Protein AF-A0A7X5E526-F1 (afdb_monomer_lite)

pLDDT: mean 88.83, std 13.07, range [44.06, 98.69]

Radius of gyration: 24.67 Å; chains: 1; bounding box: 58×77×44 Å

Secondary structure (DSSP, 8-state):
---SSSSHHHHHHHHHHHHHHHHHHHHS-----TTEEE--SEEETTEEE-SSEEE-SPPTT-EEEEEEEE---SEEEEEESSS-EEEEETTEEEEEE--TTSS-TT-SSPPPEEEEEEPPP-SS-EEEEEEEE--SS-S-EEEPP-EEE--

Structure (mmCIF, N/CA/C/O backbone):
data_AF-A0A7X5E526-F1
#
_entry.id   AF-A0A7X5E526-F1
#
loop_
_atom_site.group_PDB
_atom_site.id
_atom_site.type_symbol
_atom_site.label_atom_id
_atom_site.label_alt_id
_atom_site.label_comp_id
_atom_site.label_asym_id
_atom_site.label_entity_id
_atom_site.label_seq_id
_atom_site.pdbx_PDB_ins_code
_atom_site.Cartn_x
_atom_site.Cartn_y
_atom_site.Cartn_z
_atom_site.occupancy
_atom_site.B_iso_or_equiv
_atom_site.auth_seq_id
_atom_site.auth_comp_id
_atom_site.auth_asym_id
_atom_site.auth_atom_id
_atom_site.pdbx_PDB_model_num
ATOM 1 N N . MET A 1 1 ? -44.294 64.390 8.959 1.00 44.06 1 MET A N 1
ATOM 2 C CA . MET A 1 1 ? -43.018 63.646 9.074 1.00 44.06 1 MET A CA 1
ATOM 3 C C . MET A 1 1 ? -43.291 62.146 9.072 1.00 44.06 1 MET A C 1
ATOM 5 O O . MET A 1 1 ? -43.537 61.559 10.115 1.00 44.06 1 MET A O 1
ATOM 9 N N . LYS A 1 2 ? -43.321 61.539 7.881 1.00 54.00 2 LYS A N 1
ATOM 10 C CA . LYS A 1 2 ? -43.316 60.080 7.686 1.00 54.00 2 LYS A CA 1
ATOM 11 C C . LYS A 1 2 ? -41.880 59.661 7.332 1.00 54.00 2 LYS A C 1
ATOM 13 O O . LYS A 1 2 ? -41.160 60.476 6.770 1.00 54.00 2 LYS A O 1
ATOM 18 N N . HIS A 1 3 ? -41.528 58.402 7.612 1.00 49.66 3 HIS A N 1
ATOM 19 C CA . HIS A 1 3 ? -40.292 57.685 7.229 1.00 49.66 3 HIS A CA 1
ATOM 20 C C . HIS A 1 3 ? -39.111 57.682 8.210 1.00 49.66 3 HIS A C 1
ATOM 22 O O . HIS A 1 3 ? -38.077 58.257 7.908 1.00 49.66 3 HIS A O 1
ATOM 28 N N . LYS A 1 4 ? -39.193 56.902 9.302 1.00 51.75 4 LYS A N 1
ATOM 29 C CA . LYS A 1 4 ? -38.004 56.232 9.892 1.00 51.75 4 LYS A CA 1
ATOM 30 C C . LYS A 1 4 ? -38.285 54.831 10.475 1.00 51.75 4 LYS A C 1
ATOM 32 O O . LYS A 1 4 ? -37.508 54.340 11.278 1.00 51.75 4 LYS A O 1
ATOM 37 N N . LEU A 1 5 ? -39.365 54.153 10.068 1.00 51.06 5 LEU A N 1
ATOM 38 C CA . LEU A 1 5 ? -39.761 52.853 10.646 1.00 51.06 5 LEU A CA 1
ATOM 39 C C . LEU A 1 5 ? -39.747 51.688 9.638 1.00 51.06 5 LEU A C 1
ATOM 41 O O . LEU A 1 5 ? -40.632 50.842 9.656 1.00 51.06 5 LEU A O 1
ATOM 45 N N . ARG A 1 6 ? -38.788 51.657 8.701 1.00 51.62 6 ARG A N 1
ATOM 46 C CA . ARG A 1 6 ? -38.726 50.592 7.672 1.00 51.62 6 ARG A CA 1
ATOM 47 C C . ARG A 1 6 ? -37.377 49.878 7.515 1.00 51.62 6 ARG A C 1
ATOM 49 O O . ARG A 1 6 ? -37.308 48.939 6.738 1.00 51.62 6 ARG A O 1
ATOM 56 N N . PHE A 1 7 ? -36.342 50.252 8.271 1.00 50.03 7 PHE A N 1
ATOM 57 C CA . PHE A 1 7 ? -34.998 49.657 8.131 1.00 50.03 7 PHE A CA 1
ATOM 58 C C . PHE A 1 7 ? -34.561 48.729 9.280 1.00 50.03 7 PHE A C 1
ATOM 60 O O . PHE A 1 7 ? -33.566 48.029 9.132 1.00 50.03 7 PHE A O 1
ATOM 67 N N . ALA A 1 8 ? -35.293 48.666 10.399 1.00 54.81 8 ALA A N 1
ATOM 68 C CA . ALA A 1 8 ? -34.884 47.867 11.565 1.00 54.81 8 ALA A CA 1
ATOM 69 C C . ALA A 1 8 ? -35.263 46.373 11.476 1.00 54.81 8 ALA A C 1
ATOM 71 O O . ALA A 1 8 ? -34.549 45.523 12.000 1.00 54.81 8 ALA A O 1
ATOM 72 N N . ALA A 1 9 ? -36.359 46.041 10.785 1.00 58.59 9 ALA A N 1
ATOM 73 C CA . ALA A 1 9 ? -36.838 44.665 10.638 1.00 58.59 9 ALA A CA 1
ATOM 74 C C . ALA A 1 9 ? -35.845 43.710 9.931 1.00 58.59 9 ALA A C 1
ATOM 76 O O . ALA A 1 9 ? -35.614 42.623 10.458 1.00 58.59 9 ALA A O 1
ATOM 77 N N . PRO A 1 10 ? -35.205 44.072 8.796 1.00 66.12 10 PRO A N 1
ATOM 78 C CA . PRO A 1 10 ? -34.277 43.158 8.123 1.00 66.12 10 PRO A CA 1
ATOM 79 C C . PRO A 1 10 ? -32.989 42.927 8.924 1.00 66.12 10 PRO A C 1
ATOM 81 O O . PRO A 1 10 ? -32.473 41.812 8.934 1.00 66.12 10 PRO A O 1
ATOM 84 N N . ALA A 1 11 ? -32.499 43.943 9.643 1.00 72.12 11 ALA A N 1
ATOM 85 C CA . ALA A 1 11 ? -31.314 43.819 10.490 1.00 72.12 11 ALA A CA 1
ATOM 86 C C . ALA A 1 11 ? -31.575 42.914 11.707 1.00 72.12 11 ALA A C 1
ATOM 88 O O . ALA A 1 11 ? -30.754 42.055 12.021 1.00 72.12 11 ALA A O 1
ATOM 89 N N . ALA A 1 12 ? -32.741 43.047 12.347 1.00 79.69 12 ALA A N 1
ATOM 90 C CA . ALA A 1 12 ? -33.139 42.180 13.455 1.00 79.69 12 ALA A CA 1
ATOM 91 C C . ALA A 1 12 ? -33.323 40.717 13.011 1.00 79.69 12 ALA A C 1
ATOM 93 O O . ALA A 1 12 ? -32.863 39.808 13.701 1.00 79.69 12 ALA A O 1
ATOM 94 N N . CYS A 1 13 ? -33.917 40.482 11.835 1.00 84.25 13 CYS A N 1
ATOM 95 C CA . CYS A 1 13 ? -34.020 39.138 11.260 1.00 84.25 13 CYS A CA 1
ATOM 96 C C . CYS A 1 13 ? -32.649 38.533 10.936 1.00 84.25 13 CYS A C 1
ATOM 98 O O . CYS A 1 13 ? -32.439 37.350 11.185 1.00 84.25 13 CYS A O 1
ATOM 100 N N . LEU A 1 14 ? -31.707 39.329 10.419 1.00 86.88 14 LEU A N 1
ATOM 101 C CA . LEU A 1 14 ? -30.352 38.863 10.123 1.00 86.88 14 LEU A CA 1
ATOM 102 C C . LEU A 1 14 ? -29.611 38.454 11.403 1.00 86.88 14 LEU A C 1
ATOM 104 O O . LEU A 1 14 ? -29.016 37.383 11.451 1.00 86.88 14 LEU A O 1
ATOM 108 N N . VAL A 1 15 ? -29.687 39.272 12.456 1.00 89.94 15 VAL A N 1
ATOM 109 C CA . VAL A 1 15 ? -29.081 38.957 13.760 1.00 89.94 15 VAL A CA 1
ATOM 110 C C . VAL A 1 15 ? -29.723 37.710 14.369 1.00 89.94 15 VAL A C 1
ATOM 112 O O . VAL A 1 15 ? -29.011 36.832 14.849 1.00 89.94 15 VAL A O 1
ATOM 115 N N . GLY A 1 16 ? -31.052 37.593 14.291 1.00 91.19 16 GLY A N 1
ATOM 116 C CA . GLY A 1 16 ? -31.774 36.398 14.723 1.00 91.19 16 GLY A CA 1
ATOM 117 C C . GLY A 1 16 ? -31.326 35.144 13.971 1.00 91.19 16 GLY A C 1
ATOM 118 O O . GLY A 1 16 ? -31.043 34.129 14.599 1.00 91.19 16 GLY A O 1
ATOM 119 N N . LEU A 1 17 ? -31.179 35.226 12.645 1.00 91.31 17 LEU A N 1
ATOM 120 C CA . LEU A 1 17 ? -30.688 34.125 11.817 1.00 91.31 17 LEU A CA 1
ATOM 121 C C . LEU A 1 17 ? -29.242 33.751 12.163 1.00 91.31 17 LEU A C 1
ATOM 123 O O . LEU A 1 17 ? -28.947 32.571 12.299 1.00 91.31 17 LEU A O 1
ATOM 127 N N . ILE A 1 18 ? -28.351 34.729 12.354 1.00 92.19 18 ILE A N 1
ATOM 128 C CA . ILE A 1 18 ? -26.955 34.481 12.743 1.00 92.19 18 ILE A CA 1
ATOM 129 C C . ILE A 1 18 ? -26.897 33.776 14.101 1.00 92.19 18 ILE A C 1
ATOM 131 O O . ILE A 1 18 ? -26.196 32.778 14.234 1.00 92.19 18 ILE A O 1
ATOM 135 N N . LEU A 1 19 ? -27.661 34.239 15.094 1.00 93.62 19 LEU A N 1
ATOM 136 C CA . LEU A 1 19 ? -27.730 33.597 16.410 1.00 93.62 19 LEU A CA 1
ATOM 137 C C . LEU A 1 19 ? -28.287 32.173 16.322 1.00 93.62 19 LEU A C 1
ATOM 139 O O . LEU A 1 19 ? -27.795 31.277 17.008 1.00 93.62 19 LEU A O 1
ATOM 143 N N . LEU A 1 20 ? -29.276 31.947 15.457 1.00 92.00 20 LEU A N 1
ATOM 144 C CA . LEU A 1 20 ? -29.868 30.630 15.230 1.00 92.00 20 LEU A CA 1
ATOM 145 C C . LEU A 1 20 ? -28.882 29.681 14.529 1.00 92.00 20 LEU A C 1
ATOM 147 O O . LEU A 1 20 ? -28.752 28.527 14.921 1.00 92.00 20 LEU A O 1
ATOM 151 N N . LEU A 1 21 ? -28.109 30.180 13.562 1.00 89.25 21 LEU A N 1
ATOM 152 C CA . LEU A 1 21 ? -27.039 29.424 12.908 1.00 89.25 21 LEU A CA 1
ATOM 153 C C . LEU A 1 21 ? -25.877 29.122 13.862 1.00 89.25 21 LEU A C 1
ATOM 155 O O . LEU A 1 21 ? -25.379 28.002 13.865 1.00 89.25 21 LEU A O 1
ATOM 159 N N . PHE A 1 22 ? -25.476 30.072 14.711 1.00 88.75 22 PHE A N 1
ATOM 160 C CA . PHE A 1 22 ? -24.448 29.842 15.732 1.00 88.75 22 PHE A CA 1
ATOM 161 C C . PHE A 1 22 ? -24.904 28.826 16.782 1.00 88.75 22 PHE A C 1
ATOM 163 O O . PHE A 1 22 ? -24.152 27.920 17.129 1.00 88.75 22 PHE A O 1
ATOM 170 N N . THR A 1 23 ? -26.141 28.933 17.271 1.00 88.06 23 THR A N 1
ATOM 171 C CA . THR A 1 23 ? -26.691 27.955 18.224 1.00 88.06 23 THR A CA 1
ATOM 172 C C . THR A 1 23 ? -26.848 26.576 17.595 1.00 88.06 23 THR A C 1
ATOM 174 O O . THR A 1 23 ? -26.531 25.587 18.253 1.00 88.06 23 THR A O 1
ATOM 177 N N . ALA A 1 24 ? -27.252 26.493 16.325 1.00 84.94 24 ALA A N 1
ATOM 178 C CA . ALA A 1 24 ? -27.259 25.241 15.581 1.00 84.94 24 ALA A CA 1
ATOM 179 C C . ALA A 1 24 ? -25.842 24.665 15.431 1.00 84.94 24 ALA A C 1
ATOM 181 O O . ALA A 1 24 ? -25.644 23.498 15.733 1.00 84.94 24 ALA A O 1
ATOM 182 N N . ALA A 1 25 ? -24.842 25.470 15.064 1.00 82.00 25 ALA A N 1
ATOM 183 C CA . ALA A 1 25 ? -23.459 25.012 14.914 1.00 82.00 25 ALA A CA 1
ATOM 184 C C . ALA A 1 25 ? -22.834 24.518 16.232 1.00 82.00 25 ALA A C 1
ATOM 186 O O . ALA A 1 25 ? -22.040 23.583 16.228 1.00 82.00 25 ALA A O 1
ATOM 187 N N . VAL A 1 26 ? -23.202 25.122 17.367 1.00 82.81 26 VAL A N 1
ATOM 188 C CA . VAL A 1 26 ? -22.737 24.684 18.694 1.00 82.81 26 VAL A CA 1
ATOM 189 C C . VAL A 1 26 ? -23.472 23.425 19.164 1.00 82.81 26 VAL A C 1
ATOM 191 O O . VAL A 1 26 ? -22.864 22.566 19.797 1.00 82.81 26 VAL A O 1
ATOM 194 N N . ARG A 1 27 ? -24.776 23.301 18.881 1.00 82.44 27 ARG A N 1
ATOM 195 C CA . ARG A 1 27 ? -25.585 22.146 19.316 1.00 82.44 27 ARG A CA 1
ATOM 196 C C . ARG A 1 27 ? -25.476 20.930 18.410 1.00 82.44 27 ARG A C 1
ATOM 198 O O . ARG A 1 27 ? -25.683 19.817 18.878 1.00 82.44 27 ARG A O 1
ATOM 205 N N . PHE A 1 28 ? -25.155 21.147 17.145 1.00 73.31 28 PHE A N 1
ATOM 206 C CA . PHE A 1 28 ? -24.900 20.114 16.158 1.00 73.31 28 PHE A CA 1
ATOM 207 C C . PHE A 1 28 ? -23.444 20.247 15.713 1.00 73.31 28 PHE A C 1
ATOM 209 O O . PHE A 1 28 ? -23.186 20.765 14.622 1.00 73.31 28 PHE A O 1
ATOM 216 N N . PRO A 1 29 ? -22.474 19.824 16.552 1.00 65.69 29 PRO A N 1
ATOM 217 C CA . PRO A 1 29 ? -21.116 19.660 16.063 1.00 65.69 29 PRO A CA 1
ATOM 218 C C . PRO A 1 29 ? -21.172 18.757 14.829 1.00 65.69 29 PRO A C 1
ATOM 220 O O . PRO A 1 29 ? -21.979 17.825 14.773 1.00 65.69 29 PRO A O 1
ATOM 223 N N . ALA A 1 30 ? -20.353 19.064 13.821 1.00 65.19 30 ALA A N 1
ATOM 224 C CA . ALA A 1 30 ? -20.251 18.219 12.640 1.00 65.19 30 ALA A CA 1
ATOM 225 C C . ALA A 1 30 ? -20.072 16.768 13.100 1.00 65.19 30 ALA A C 1
ATOM 227 O O . ALA A 1 30 ? -19.174 16.494 13.899 1.00 65.19 30 ALA A O 1
ATOM 228 N N . LEU A 1 31 ? -20.943 15.871 12.629 1.00 57.62 31 LEU A N 1
ATOM 229 C CA . LEU A 1 31 ? -20.785 14.437 12.833 1.00 57.62 31 LEU A CA 1
ATOM 230 C C . LEU A 1 31 ? -19.403 14.076 12.294 1.00 57.62 31 LEU A C 1
ATOM 232 O O . LEU A 1 31 ? -19.193 14.028 11.081 1.00 57.62 31 LEU A O 1
ATOM 236 N N . ARG A 1 32 ? -18.435 13.890 13.192 1.00 55.97 32 ARG A N 1
ATOM 237 C CA . ARG A 1 32 ? -17.224 13.167 12.847 1.00 55.97 32 ARG A CA 1
ATOM 238 C C . ARG A 1 32 ? -17.707 11.732 12.708 1.00 55.97 32 ARG A C 1
ATOM 240 O O . ARG A 1 32 ? -18.288 11.235 13.667 1.00 55.97 32 ARG A O 1
ATOM 247 N N . PRO A 1 33 ? -17.597 11.106 11.529 1.00 57.19 33 PRO A N 1
ATOM 248 C CA . PRO A 1 33 ? -17.886 9.690 11.440 1.00 57.19 33 PRO A CA 1
ATOM 249 C C . PRO A 1 33 ? -16.895 8.987 12.368 1.00 57.19 33 PRO A C 1
ATOM 251 O O . PRO A 1 33 ? -15.704 8.895 12.064 1.00 57.19 33 PRO A O 1
ATOM 254 N N . ASP A 1 34 ? -17.379 8.590 13.541 1.00 63.09 34 ASP A N 1
ATOM 255 C CA . ASP A 1 34 ? -16.656 7.704 14.432 1.00 63.09 34 ASP A CA 1
ATOM 256 C C . ASP A 1 34 ? -16.458 6.408 13.647 1.00 63.09 34 ASP A C 1
ATOM 258 O O . ASP A 1 34 ? -17.418 5.812 13.163 1.00 63.09 34 ASP A O 1
ATOM 262 N N . GLY A 1 35 ? -15.199 6.050 13.405 1.00 73.31 35 GLY A N 1
ATOM 263 C CA . GLY A 1 35 ? -14.854 4.791 12.753 1.00 73.31 35 GLY A CA 1
ATOM 264 C C . GLY A 1 35 ? -14.055 4.886 11.461 1.00 73.31 35 GLY A C 1
ATOM 265 O O . GLY A 1 35 ? -13.689 3.837 10.960 1.00 73.31 35 GLY A O 1
ATOM 266 N N . VAL A 1 36 ? -13.715 6.072 10.925 1.00 83.00 36 VAL A N 1
ATOM 267 C CA . VAL A 1 36 ? -12.692 6.178 9.859 1.00 83.00 36 VAL A CA 1
ATOM 268 C C . VAL A 1 36 ? -11.611 7.190 10.221 1.00 83.00 36 VAL A C 1
ATOM 270 O O . VAL A 1 36 ? -11.886 8.372 10.426 1.00 83.00 36 VAL A O 1
ATOM 273 N N . GLN A 1 37 ? -10.359 6.740 10.254 1.00 86.38 37 GLN A N 1
ATOM 274 C CA . GLN A 1 37 ? -9.201 7.559 10.602 1.00 86.38 37 GLN A CA 1
ATOM 275 C C . GLN A 1 37 ? -8.110 7.452 9.538 1.00 86.38 37 GLN A C 1
ATOM 277 O O . GLN A 1 37 ? -7.785 6.366 9.069 1.00 86.38 37 GLN A O 1
ATOM 282 N N . SER A 1 38 ? -7.492 8.571 9.165 1.00 86.38 38 SER A N 1
ATOM 283 C CA . SER A 1 38 ? -6.294 8.527 8.322 1.00 86.38 38 SER A CA 1
ATOM 284 C C . SER A 1 38 ? -5.099 8.033 9.131 1.00 86.38 38 SER A C 1
ATOM 286 O O . SER A 1 38 ? -4.817 8.571 10.202 1.00 86.38 38 SER A O 1
ATOM 288 N N . VAL A 1 39 ? -4.340 7.081 8.588 1.00 88.19 39 VAL A N 1
ATOM 289 C CA . VAL A 1 39 ? -3.033 6.724 9.153 1.00 88.19 39 VAL A CA 1
ATOM 290 C C . VAL A 1 39 ? -2.063 7.869 8.872 1.00 88.19 39 VAL A C 1
ATOM 292 O O . VAL A 1 39 ? -1.906 8.294 7.722 1.00 88.19 39 VAL A O 1
ATOM 295 N N . THR A 1 40 ? -1.419 8.379 9.917 1.00 88.19 40 THR A N 1
ATOM 296 C CA . THR A 1 40 ? -0.470 9.499 9.839 1.00 88.19 40 THR A CA 1
ATOM 297 C C . THR A 1 40 ? 0.916 9.069 10.322 1.00 88.19 40 THR A C 1
ATOM 299 O O . THR A 1 40 ? 1.105 7.923 10.712 1.00 88.19 40 THR A O 1
ATOM 302 N N . GLN A 1 41 ? 1.898 9.977 10.260 1.00 91.38 41 GLN A N 1
ATOM 303 C CA . GLN A 1 41 ? 3.279 9.727 10.705 1.00 91.38 41 GLN A CA 1
ATOM 304 C C . GLN A 1 41 ? 3.972 8.568 9.970 1.00 91.38 41 GLN A C 1
ATOM 306 O O . GLN A 1 41 ? 4.732 7.798 10.555 1.00 91.38 41 GLN A O 1
ATOM 311 N N . TRP A 1 42 ? 3.724 8.471 8.666 1.00 96.50 42 TRP A N 1
ATOM 312 C CA . TRP A 1 42 ? 4.368 7.486 7.813 1.00 96.50 42 TRP A CA 1
ATOM 313 C C . TRP A 1 42 ? 5.879 7.693 7.756 1.00 96.50 42 TRP A C 1
ATOM 315 O O . TRP A 1 42 ? 6.353 8.824 7.683 1.00 96.50 42 TRP A O 1
ATOM 325 N N . GLN A 1 43 ? 6.626 6.597 7.725 1.00 97.00 43 GLN A N 1
ATOM 326 C CA . GLN A 1 43 ? 8.052 6.570 7.451 1.00 97.00 43 GLN A CA 1
ATOM 327 C C . GLN A 1 43 ? 8.289 5.889 6.109 1.00 97.00 43 GLN A C 1
ATOM 329 O O . GLN A 1 43 ? 7.894 4.745 5.913 1.00 97.00 43 GLN A O 1
ATOM 334 N N . LEU A 1 44 ? 8.935 6.592 5.185 1.00 96.12 44 LEU A N 1
ATOM 335 C CA . LEU A 1 44 ? 9.443 6.034 3.940 1.00 96.12 44 LEU A CA 1
ATOM 336 C C . LEU A 1 44 ? 10.952 5.866 4.087 1.00 96.12 44 LEU A C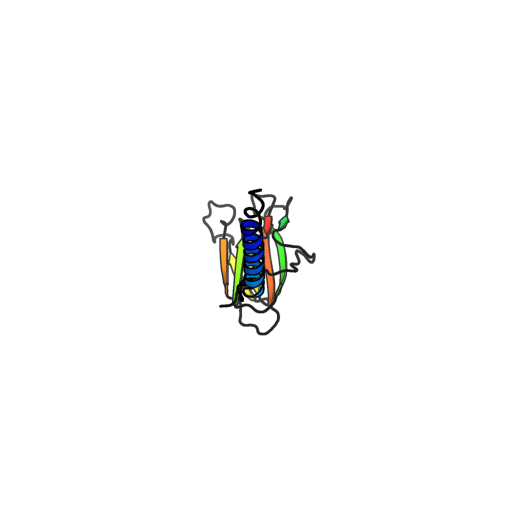 1
ATOM 338 O O . LEU A 1 44 ? 11.659 6.859 4.265 1.00 96.12 44 LEU A O 1
ATOM 342 N N . ASP A 1 45 ? 11.430 4.624 4.058 1.00 87.69 45 ASP A N 1
ATOM 343 C CA . ASP A 1 45 ? 12.853 4.290 4.214 1.00 87.69 45 ASP A CA 1
ATOM 344 C C . ASP A 1 45 ? 13.499 4.998 5.433 1.00 87.69 45 ASP A C 1
ATOM 346 O O . ASP A 1 45 ? 14.599 5.552 5.372 1.00 87.69 45 ASP A O 1
ATOM 350 N N . GLY A 1 46 ? 12.761 5.040 6.551 1.00 87.38 46 GLY A N 1
ATOM 351 C CA . GLY A 1 46 ? 13.175 5.660 7.818 1.00 87.38 46 GLY A CA 1
ATOM 352 C C . GLY A 1 46 ? 12.976 7.179 7.918 1.00 87.38 46 GLY A C 1
ATOM 353 O O . GLY A 1 46 ? 13.296 7.767 8.950 1.00 87.38 46 GLY A O 1
ATOM 354 N N . ARG A 1 47 ? 12.445 7.844 6.884 1.00 93.06 47 ARG A N 1
ATOM 355 C CA . ARG A 1 47 ? 12.163 9.291 6.895 1.00 93.06 47 ARG A CA 1
ATOM 356 C C . ARG A 1 47 ? 10.676 9.563 7.030 1.00 93.06 47 ARG A C 1
ATOM 358 O O . ARG A 1 47 ? 9.882 9.020 6.270 1.00 93.06 47 ARG A O 1
ATOM 365 N N . THR A 1 48 ? 10.300 10.456 7.939 1.00 96.50 48 THR A N 1
ATOM 366 C CA . THR A 1 48 ? 8.900 10.859 8.103 1.00 96.50 48 THR A CA 1
ATOM 367 C C . THR A 1 48 ? 8.374 11.563 6.853 1.00 96.50 48 THR A C 1
ATOM 369 O O . THR A 1 48 ? 8.991 12.504 6.354 1.00 96.50 48 THR A O 1
ATOM 372 N N . VAL A 1 49 ? 7.211 11.129 6.371 1.00 96.56 49 VAL A N 1
ATOM 373 C CA . VAL A 1 49 ? 6.522 11.662 5.194 1.00 96.56 49 VAL A CA 1
ATOM 374 C C . VAL A 1 49 ? 5.022 11.822 5.448 1.00 96.56 49 VAL A C 1
ATOM 376 O O . VAL A 1 49 ? 4.441 11.186 6.328 1.00 96.56 49 VAL A O 1
ATOM 379 N N . SER A 1 50 ? 4.381 12.657 4.632 1.00 95.81 50 SER A N 1
ATOM 380 C CA . SER A 1 50 ? 2.926 12.832 4.606 1.00 95.81 50 SER A CA 1
ATOM 381 C C . SER A 1 50 ? 2.368 12.335 3.281 1.00 95.81 50 SER A C 1
ATOM 383 O O . SER A 1 50 ? 2.973 12.559 2.235 1.00 95.81 50 SER A O 1
AT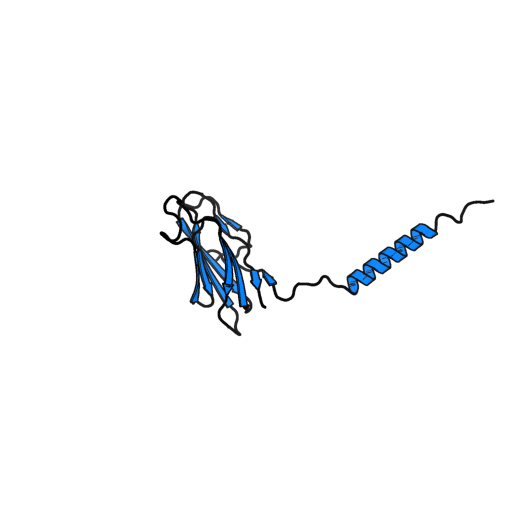OM 385 N N . LEU A 1 51 ? 1.206 11.681 3.324 1.00 95.94 51 LEU A N 1
ATOM 386 C CA . LEU A 1 51 ? 0.516 11.186 2.134 1.00 95.94 51 LEU A CA 1
ATOM 387 C C . LEU A 1 51 ? -0.645 12.123 1.746 1.00 95.94 51 LEU A C 1
ATOM 389 O O . LEU A 1 51 ? -1.299 12.662 2.641 1.00 95.94 51 LEU A O 1
ATOM 393 N N . PRO A 1 52 ? -0.953 12.292 0.445 1.00 96.69 52 PRO A N 1
ATOM 394 C CA . PRO A 1 52 ? -0.290 11.662 -0.698 1.00 96.69 52 PRO A CA 1
ATOM 395 C C . PRO A 1 52 ? 1.141 12.172 -0.915 1.00 96.69 52 PRO A C 1
ATOM 397 O O . PRO A 1 52 ? 1.412 13.357 -0.741 1.00 96.69 52 PRO A O 1
ATOM 400 N N . LEU A 1 53 ? 2.030 11.280 -1.355 1.00 97.12 53 LEU A N 1
ATOM 401 C CA . LEU A 1 53 ? 3.409 11.609 -1.716 1.00 97.12 53 LEU A CA 1
ATOM 402 C C . LEU A 1 53 ? 3.719 11.078 -3.112 1.00 97.12 53 LEU A C 1
ATOM 404 O O . LEU A 1 53 ? 3.555 9.888 -3.367 1.00 97.12 53 LEU A O 1
ATOM 408 N N . THR A 1 54 ? 4.216 11.939 -3.998 1.00 97.50 54 THR A N 1
ATOM 409 C CA . THR A 1 54 ? 4.727 11.522 -5.309 1.00 97.50 54 THR A CA 1
ATOM 410 C C . THR A 1 54 ? 6.245 11.575 -5.306 1.00 97.50 54 THR A C 1
ATOM 412 O O . THR A 1 54 ? 6.838 12.639 -5.147 1.00 97.50 54 THR A O 1
ATOM 415 N N . LEU A 1 55 ? 6.862 10.420 -5.513 1.00 97.12 55 LEU A N 1
ATOM 416 C CA . LEU A 1 55 ? 8.298 10.262 -5.692 1.00 97.12 55 LEU A CA 1
ATOM 417 C C . LEU A 1 55 ? 8.598 10.281 -7.189 1.00 97.12 55 LEU A C 1
ATOM 419 O O . LEU A 1 55 ? 7.939 9.571 -7.947 1.00 97.12 55 LEU A O 1
ATOM 423 N N . GLY A 1 56 ? 9.560 11.096 -7.614 1.00 96.62 56 GLY A N 1
ATOM 424 C CA . GLY A 1 56 ? 10.016 11.182 -9.004 1.00 96.62 56 GLY A CA 1
ATOM 425 C C . GLY A 1 56 ? 11.407 10.581 -9.198 1.00 96.62 56 GLY A C 1
ATOM 426 O O . GLY A 1 56 ? 12.079 10.229 -8.233 1.00 96.62 56 GLY A O 1
ATOM 427 N N . HIS A 1 57 ? 11.845 10.510 -10.456 1.00 96.31 57 HIS A N 1
ATOM 428 C CA . HIS A 1 57 ? 13.174 10.030 -10.860 1.00 96.31 57 HIS A CA 1
ATOM 429 C C . HIS A 1 57 ? 13.530 8.615 -10.367 1.00 96.31 57 HIS A C 1
ATOM 431 O O . HIS A 1 57 ? 14.697 8.301 -10.153 1.00 96.31 57 HIS A O 1
ATOM 437 N N . LEU A 1 58 ? 12.531 7.749 -10.208 1.00 96.69 58 LEU A N 1
ATOM 438 C CA . LEU A 1 58 ? 12.733 6.361 -9.809 1.00 96.69 58 LEU A CA 1
ATOM 439 C C . LEU A 1 58 ? 13.146 5.515 -11.015 1.00 96.69 58 LEU A C 1
ATOM 441 O O . LEU A 1 58 ? 12.543 5.616 -12.088 1.00 96.69 58 LEU A O 1
ATOM 445 N N . ALA A 1 59 ? 14.125 4.632 -10.823 1.00 97.56 59 ALA A N 1
ATOM 446 C CA . ALA A 1 59 ? 14.351 3.544 -11.764 1.00 97.56 59 ALA A CA 1
ATOM 447 C C . ALA A 1 59 ? 13.122 2.603 -11.773 1.00 97.56 59 ALA A C 1
ATOM 449 O O . ALA A 1 59 ? 12.406 2.522 -10.763 1.00 97.56 59 ALA A O 1
ATOM 450 N N . PRO A 1 60 ? 12.855 1.886 -12.879 1.00 96.88 60 PRO A N 1
ATOM 451 C CA . PRO A 1 60 ? 11.809 0.867 -12.928 1.00 96.88 60 PRO A CA 1
ATOM 452 C C . PRO A 1 60 ? 11.945 -0.136 -11.779 1.00 96.88 60 PRO A C 1
ATOM 454 O O . PRO A 1 60 ? 13.045 -0.618 -11.519 1.00 96.88 60 PRO A O 1
ATOM 457 N N . ARG A 1 61 ? 10.831 -0.480 -11.118 1.00 96.56 61 ARG A N 1
ATOM 458 C CA . ARG A 1 61 ? 10.801 -1.466 -10.018 1.00 96.56 61 ARG A CA 1
ATOM 459 C C . ARG A 1 61 ? 11.705 -1.117 -8.828 1.00 96.56 61 ARG A C 1
ATOM 461 O O . ARG A 1 61 ? 12.166 -2.011 -8.125 1.00 96.56 61 ARG A O 1
ATOM 468 N N . THR A 1 62 ? 11.927 0.168 -8.569 1.00 97.75 62 THR A N 1
ATOM 469 C CA . THR A 1 62 ? 12.603 0.621 -7.346 1.00 97.75 62 THR A CA 1
ATOM 470 C C . THR A 1 62 ? 11.769 0.200 -6.127 1.00 97.75 62 THR A C 1
ATOM 472 O O . THR A 1 62 ? 10.577 0.529 -6.097 1.00 97.75 62 THR A O 1
ATOM 475 N N . PRO A 1 63 ? 12.341 -0.522 -5.145 1.00 97.50 63 PRO A N 1
ATOM 476 C CA . PRO A 1 63 ? 11.635 -0.887 -3.924 1.00 97.50 63 PRO A CA 1
ATOM 477 C C . PRO A 1 63 ? 11.407 0.340 -3.044 1.00 97.50 63 PRO A C 1
ATOM 479 O O . PRO A 1 63 ? 12.289 1.185 -2.914 1.00 97.50 63 PRO A O 1
ATOM 482 N N . LEU A 1 64 ? 10.222 0.427 -2.445 1.00 97.19 64 LEU A N 1
ATOM 483 C CA . LEU A 1 64 ? 9.841 1.497 -1.526 1.00 97.19 64 LEU A CA 1
ATOM 484 C C . LEU A 1 64 ? 9.159 0.871 -0.312 1.00 97.19 64 LEU A C 1
ATOM 486 O O . LEU A 1 64 ? 8.174 0.143 -0.477 1.00 97.19 64 LEU A O 1
ATOM 490 N N . THR A 1 65 ? 9.653 1.167 0.891 1.00 97.75 65 THR A N 1
ATOM 491 C CA . THR A 1 65 ? 9.072 0.632 2.128 1.00 97.75 65 THR A CA 1
ATOM 492 C C . THR A 1 65 ? 8.460 1.749 2.948 1.00 97.75 65 THR A C 1
ATOM 494 O O . THR A 1 65 ? 9.152 2.650 3.419 1.00 97.75 65 THR A O 1
ATOM 497 N N . LEU A 1 66 ? 7.148 1.665 3.130 1.00 97.62 66 LEU A N 1
ATOM 498 C CA . LEU A 1 66 ? 6.361 2.629 3.873 1.00 97.62 66 LEU A CA 1
ATOM 499 C C . LEU A 1 66 ? 5.849 1.976 5.165 1.00 97.62 66 LEU A C 1
ATOM 501 O O . LEU A 1 66 ? 5.174 0.952 5.106 1.00 97.62 66 LEU A O 1
ATOM 505 N N . SER A 1 67 ? 6.148 2.545 6.328 1.00 97.25 67 SER A N 1
ATOM 506 C CA . SER A 1 67 ? 5.737 2.001 7.627 1.00 97.25 67 SER A CA 1
ATOM 507 C C . SER A 1 67 ? 5.089 3.047 8.526 1.00 97.25 67 SER A C 1
ATOM 509 O O . SER A 1 67 ? 5.389 4.235 8.439 1.00 97.25 67 SER A O 1
ATOM 511 N N . ALA A 1 68 ? 4.173 2.616 9.387 1.00 95.94 68 ALA A N 1
ATOM 512 C CA . ALA A 1 68 ? 3.548 3.472 10.389 1.00 95.94 68 ALA A CA 1
ATOM 513 C C . ALA A 1 68 ? 3.114 2.651 11.602 1.00 95.94 68 ALA A C 1
ATOM 515 O O . ALA A 1 68 ? 2.843 1.454 11.498 1.00 95.94 68 ALA A O 1
ATOM 516 N N . GLN A 1 69 ? 3.018 3.326 12.743 1.00 94.00 69 GLN A N 1
ATOM 517 C CA . GLN A 1 69 ? 2.264 2.842 13.893 1.00 94.00 69 GLN A CA 1
ATOM 518 C C . GLN A 1 69 ? 0.867 3.448 13.827 1.00 94.00 69 GLN A C 1
ATOM 520 O O . GLN A 1 69 ? 0.717 4.631 13.516 1.00 94.00 69 GLN A O 1
ATOM 525 N N . ALA A 1 70 ? -0.152 2.653 14.114 1.00 89.81 70 ALA A N 1
ATOM 526 C CA . ALA A 1 70 ? -1.529 3.110 14.115 1.00 89.81 70 ALA A CA 1
ATOM 527 C C . ALA A 1 70 ? -2.318 2.497 15.272 1.00 89.81 70 ALA A C 1
ATOM 529 O O . ALA A 1 70 ? -1.888 1.534 15.906 1.00 89.81 70 ALA A O 1
ATOM 530 N N . GLN A 1 71 ? -3.481 3.073 15.564 1.00 88.12 71 GLN A N 1
ATOM 531 C CA . GLN A 1 71 ? -4.418 2.449 16.492 1.00 88.12 71 GLN A CA 1
ATOM 532 C C . GLN A 1 71 ? -4.943 1.130 15.898 1.00 88.12 71 GLN A C 1
ATOM 534 O O . GLN A 1 71 ? -4.945 0.980 14.670 1.00 88.12 71 GLN A O 1
ATOM 539 N N . PRO A 1 72 ? -5.389 0.186 16.745 1.00 87.00 72 PRO A N 1
ATOM 540 C CA . PRO A 1 72 ? -6.209 -0.928 16.294 1.00 87.00 72 PRO A CA 1
ATOM 541 C C . PRO A 1 72 ? -7.346 -0.470 15.381 1.00 87.00 72 PRO A C 1
ATOM 543 O O . PRO A 1 72 ? -7.949 0.582 15.593 1.00 87.00 72 PRO A O 1
ATOM 546 N N . GLY A 1 73 ? -7.649 -1.281 14.379 1.00 85.81 73 GLY A N 1
ATOM 547 C CA . GLY A 1 73 ? -8.789 -1.095 13.497 1.00 85.81 73 GLY A CA 1
ATOM 548 C C . GLY A 1 73 ? -9.129 -2.417 12.834 1.00 85.81 73 GLY A C 1
ATOM 549 O O . GLY A 1 73 ? -8.303 -3.326 12.805 1.00 85.81 73 GLY A O 1
ATOM 550 N N . GLU A 1 74 ? -10.338 -2.519 12.303 1.00 87.38 74 GLU A N 1
ATOM 551 C CA . GLU A 1 74 ? -10.831 -3.753 11.686 1.00 87.38 74 GLU A CA 1
ATOM 552 C C . GLU A 1 74 ? -10.457 -3.827 10.209 1.00 87.38 74 GLU A C 1
ATOM 554 O O . GLU A 1 74 ? -10.212 -4.904 9.670 1.00 87.38 74 GLU A O 1
ATOM 559 N N . TYR A 1 75 ? -10.386 -2.674 9.539 1.00 93.38 75 TYR A N 1
ATOM 560 C CA . TYR A 1 75 ? -10.138 -2.610 8.107 1.00 93.38 75 TYR A CA 1
ATOM 561 C C . TYR A 1 75 ? -9.130 -1.535 7.728 1.00 93.38 75 TYR A C 1
ATOM 563 O O . TYR A 1 75 ? -9.107 -0.440 8.283 1.00 93.38 75 TYR A O 1
ATOM 571 N N . LEU A 1 76 ? -8.352 -1.823 6.690 1.00 95.31 76 LEU A N 1
ATOM 572 C CA . LEU A 1 76 ? -7.465 -0.885 6.023 1.00 95.31 76 LEU A CA 1
ATOM 573 C C . LEU A 1 76 ? -7.990 -0.594 4.615 1.00 95.31 76 LEU A C 1
ATOM 575 O O . LEU A 1 76 ? -8.040 -1.484 3.766 1.00 95.31 76 LEU A O 1
ATOM 579 N N . TYR A 1 77 ? -8.349 0.654 4.337 1.00 96.00 77 TYR A N 1
ATOM 580 C CA . TYR A 1 77 ? -8.610 1.114 2.979 1.00 96.00 77 TYR A CA 1
ATOM 581 C C . TYR A 1 77 ? -7.327 1.650 2.349 1.00 96.00 77 TYR A C 1
ATOM 583 O O . TYR A 1 77 ? -6.677 2.551 2.885 1.00 96.00 77 TYR A O 1
ATOM 591 N N . LEU A 1 78 ? -6.992 1.128 1.172 1.00 96.88 78 LEU A N 1
ATOM 592 C CA . LEU A 1 78 ? -5.799 1.515 0.430 1.00 96.88 78 LEU A CA 1
ATOM 593 C C . LEU A 1 78 ? -6.054 1.630 -1.068 1.00 96.88 78 LEU A C 1
ATOM 595 O O . LEU A 1 78 ? -7.010 1.076 -1.622 1.00 96.88 78 LEU A O 1
ATOM 599 N N . LYS A 1 79 ? -5.136 2.329 -1.736 1.00 98.06 79 LYS A N 1
ATOM 600 C CA . LYS A 1 79 ? -5.089 2.464 -3.189 1.00 98.06 79 LYS A CA 1
ATOM 601 C C . LYS A 1 79 ? -3.657 2.297 -3.684 1.00 98.06 79 LYS A C 1
ATOM 603 O O . LYS A 1 79 ? -2.760 2.981 -3.205 1.00 98.06 79 LYS A O 1
ATOM 608 N N . THR A 1 80 ? -3.475 1.475 -4.712 1.00 97.88 80 THR A N 1
ATOM 609 C CA . THR A 1 80 ? -2.231 1.399 -5.488 1.00 97.88 80 THR A CA 1
ATOM 610 C C . THR A 1 80 ? -2.504 1.625 -6.974 1.00 97.88 80 THR A C 1
ATOM 612 O O . THR A 1 80 ? -3.556 1.247 -7.498 1.00 97.88 80 THR A O 1
ATOM 615 N N . VAL A 1 81 ? -1.570 2.287 -7.657 1.00 97.50 81 VAL A N 1
ATOM 616 C CA . VAL A 1 81 ? -1.689 2.710 -9.057 1.00 97.50 81 VAL A CA 1
ATOM 617 C C . VAL A 1 81 ? -0.434 2.269 -9.798 1.00 97.50 81 VAL A C 1
ATOM 619 O O . VAL A 1 81 ? 0.635 2.837 -9.590 1.00 97.50 81 VAL A O 1
ATOM 622 N N . TYR A 1 82 ? -0.556 1.255 -10.660 1.00 97.06 82 TYR A N 1
ATOM 623 C CA . TYR A 1 82 ? 0.551 0.704 -11.463 1.00 97.06 82 TYR A CA 1
ATOM 624 C C . TYR A 1 82 ? 1.732 0.122 -10.669 1.00 97.06 82 TYR A C 1
ATOM 626 O O . TYR A 1 82 ? 2.722 -0.303 -11.261 1.00 97.06 82 TYR A O 1
ATOM 634 N N . ALA A 1 83 ? 1.631 0.068 -9.341 1.00 97.62 83 ALA A N 1
ATOM 635 C CA . ALA A 1 83 ? 2.674 -0.410 -8.452 1.00 97.62 83 ALA A CA 1
ATOM 636 C C . ALA A 1 83 ? 2.241 -1.732 -7.793 1.00 97.62 83 ALA A C 1
ATOM 638 O O . ALA A 1 83 ? 1.185 -1.778 -7.148 1.00 97.62 83 ALA A O 1
ATOM 639 N N . PRO A 1 84 ? 3.031 -2.811 -7.935 1.00 97.94 84 PRO A N 1
ATOM 640 C CA . PRO A 1 84 ? 2.911 -3.982 -7.077 1.00 97.94 84 PRO A CA 1
ATOM 641 C C . PRO A 1 84 ? 2.993 -3.574 -5.604 1.00 97.94 84 PRO A C 1
ATOM 643 O O . PRO A 1 84 ? 3.757 -2.670 -5.262 1.00 97.94 84 PRO A O 1
ATOM 646 N N . LEU A 1 85 ? 2.205 -4.229 -4.754 1.00 98.50 85 LEU A N 1
ATOM 647 C CA . LEU A 1 85 ? 2.064 -3.895 -3.340 1.00 98.50 85 LEU A CA 1
ATOM 648 C C . LEU A 1 85 ? 1.949 -5.163 -2.490 1.00 98.50 85 LEU A C 1
ATOM 650 O O . LEU A 1 85 ? 1.152 -6.048 -2.804 1.00 98.50 85 LEU A O 1
ATOM 654 N N . ARG A 1 86 ? 2.684 -5.208 -1.379 1.00 98.69 86 ARG A N 1
ATOM 655 C CA . ARG A 1 86 ? 2.442 -6.104 -0.241 1.00 98.69 86 ARG A CA 1
ATOM 656 C C . ARG A 1 86 ? 2.176 -5.287 1.011 1.00 98.69 86 ARG A C 1
ATOM 658 O O . ARG A 1 86 ? 2.856 -4.294 1.251 1.00 98.69 86 ARG A O 1
ATOM 665 N N . VAL A 1 87 ? 1.207 -5.702 1.812 1.00 98.31 87 VAL A N 1
ATOM 666 C CA . VAL A 1 87 ? 0.847 -5.039 3.066 1.00 98.31 87 VAL A CA 1
ATOM 667 C C . VAL A 1 87 ? 0.931 -6.038 4.195 1.00 98.31 87 VAL A C 1
ATOM 669 O O . VAL A 1 87 ? 0.347 -7.119 4.132 1.00 98.31 87 VAL A O 1
ATOM 672 N N . TYR A 1 88 ? 1.632 -5.628 5.238 1.00 97.69 88 TYR A N 1
ATOM 673 C CA . TYR A 1 88 ? 1.834 -6.376 6.454 1.00 97.69 88 TYR A CA 1
ATOM 674 C C . TYR A 1 88 ? 1.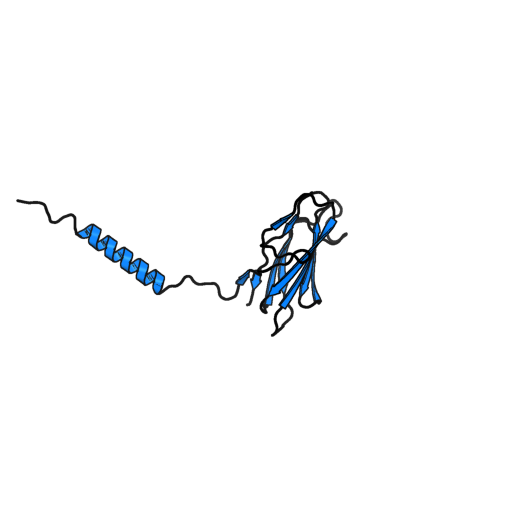241 -5.607 7.629 1.00 97.69 88 TYR A C 1
ATOM 676 O O . TYR A 1 88 ? 1.445 -4.396 7.753 1.00 97.69 88 TYR A O 1
ATOM 684 N N . ALA A 1 89 ? 0.548 -6.333 8.495 1.00 95.69 89 ALA A N 1
ATOM 685 C CA . ALA A 1 89 ? 0.055 -5.871 9.782 1.00 95.69 89 ALA A CA 1
ATOM 686 C C . ALA A 1 89 ? 0.678 -6.756 10.861 1.00 95.69 89 ALA A C 1
ATOM 688 O O . ALA A 1 89 ? 0.528 -7.976 10.804 1.00 95.69 89 ALA A O 1
ATOM 689 N N . ASN A 1 90 ? 1.412 -6.161 11.805 1.00 93.94 90 ASN A N 1
ATOM 690 C CA . ASN A 1 90 ? 2.147 -6.890 12.847 1.00 93.94 90 ASN A CA 1
ATOM 691 C C . ASN A 1 90 ? 2.973 -8.048 12.251 1.00 93.94 90 ASN A C 1
ATOM 693 O O . ASN A 1 90 ? 2.836 -9.202 12.643 1.00 93.94 90 ASN A O 1
ATOM 697 N N . GLU A 1 91 ? 3.760 -7.730 11.217 1.00 93.69 91 GLU A N 1
ATOM 698 C CA . GLU A 1 91 ? 4.613 -8.664 10.456 1.00 93.69 91 GLU A CA 1
ATOM 699 C C . GLU A 1 91 ? 3.879 -9.738 9.631 1.00 93.69 91 GLU A C 1
ATOM 701 O O . GLU A 1 91 ? 4.498 -10.392 8.791 1.00 93.69 91 GLU A O 1
ATOM 706 N N . THR A 1 92 ? 2.557 -9.859 9.760 1.00 94.88 92 THR A N 1
ATOM 707 C CA . THR A 1 92 ? 1.738 -10.809 8.998 1.00 94.88 92 THR A CA 1
ATOM 708 C C . THR A 1 92 ? 1.289 -10.195 7.677 1.00 94.88 92 THR A C 1
ATOM 710 O O . THR A 1 92 ? 0.752 -9.089 7.661 1.00 94.88 92 THR A O 1
ATOM 713 N N . LEU A 1 93 ? 1.487 -10.899 6.558 1.00 97.50 93 LEU A N 1
ATOM 714 C CA . LEU A 1 93 ? 0.988 -10.470 5.246 1.00 97.50 93 LEU A CA 1
ATOM 715 C C . LEU A 1 93 ? -0.547 -10.514 5.241 1.00 97.50 93 LEU A C 1
ATOM 717 O O . LEU A 1 93 ? -1.131 -11.589 5.342 1.00 97.50 93 LEU A O 1
ATOM 721 N N . VAL A 1 94 ? -1.187 -9.356 5.085 1.00 97.31 94 VAL A N 1
ATOM 722 C CA . VAL A 1 94 ? -2.656 -9.221 5.052 1.00 97.31 94 VAL A CA 1
ATOM 723 C C . VAL A 1 94 ? -3.195 -8.931 3.655 1.00 97.31 94 VAL A C 1
ATOM 725 O O . VAL A 1 94 ? -4.368 -9.170 3.377 1.00 97.31 94 VAL A O 1
ATOM 728 N N . PHE A 1 95 ? -2.356 -8.421 2.749 1.00 98.19 95 PHE A N 1
ATOM 729 C CA . PHE A 1 95 ? -2.758 -8.133 1.375 1.00 98.19 95 PHE A CA 1
ATOM 730 C C . PHE A 1 95 ? -1.572 -8.146 0.415 1.00 98.19 95 PHE A C 1
ATOM 732 O O . PHE A 1 95 ? -0.494 -7.643 0.725 1.00 98.19 95 PHE A O 1
ATOM 739 N N . GLU A 1 96 ? -1.797 -8.662 -0.789 1.00 98.19 96 GLU A N 1
ATOM 740 C CA . GLU A 1 96 ? -0.840 -8.633 -1.888 1.00 98.19 96 GLU A CA 1
ATOM 741 C C . GLU A 1 96 ? -1.568 -8.327 -3.200 1.00 98.19 96 GLU A C 1
ATOM 743 O O . GLU A 1 96 ? -2.669 -8.818 -3.458 1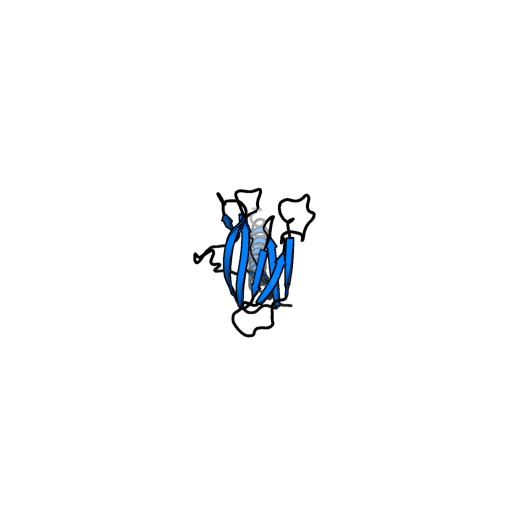.00 98.19 96 GLU A O 1
ATOM 748 N N . TYR A 1 97 ? -0.954 -7.501 -4.045 1.00 98.31 97 TYR A N 1
ATOM 749 C CA . TYR A 1 97 ? -1.495 -7.154 -5.348 1.00 98.31 97 TYR A CA 1
ATOM 750 C C . TYR A 1 97 ? -0.400 -6.859 -6.371 1.00 98.31 97 TYR A C 1
ATOM 752 O O . TYR A 1 97 ? 0.622 -6.247 -6.062 1.00 98.31 97 TYR A O 1
ATOM 760 N N . GLY A 1 98 ? -0.657 -7.242 -7.622 1.00 97.12 98 GLY A N 1
ATOM 761 C CA . GLY A 1 98 ? 0.165 -6.857 -8.764 1.00 97.12 98 GLY A CA 1
ATOM 762 C C . GLY A 1 98 ? 1.486 -7.609 -8.887 1.00 97.12 98 GLY A C 1
ATOM 763 O O . GLY A 1 98 ? 2.422 -7.084 -9.487 1.00 97.12 98 GLY A O 1
ATOM 764 N N . GLN A 1 99 ? 1.570 -8.822 -8.339 1.00 96.12 99 GLN A N 1
ATOM 765 C CA . GLN A 1 99 ? 2.732 -9.679 -8.551 1.00 96.12 99 GLN A CA 1
ATOM 766 C C . GLN A 1 99 ? 2.812 -10.141 -10.014 1.00 96.12 99 GLN A C 1
ATOM 768 O O . GLN A 1 99 ? 1.791 -10.205 -10.707 1.00 96.12 99 GLN A O 1
ATOM 773 N N . PRO A 1 100 ? 4.013 -10.463 -10.520 1.00 91.62 100 PRO A N 1
ATOM 774 C CA . PRO A 1 100 ? 4.161 -11.030 -11.855 1.00 91.62 100 PRO A CA 1
ATOM 775 C C . PRO A 1 100 ? 3.229 -12.233 -12.062 1.00 91.62 100 PRO A C 1
ATOM 777 O O . PRO A 1 100 ? 3.175 -13.135 -11.231 1.00 91.62 100 PRO A O 1
ATOM 780 N N . GLY A 1 101 ? 2.473 -12.229 -13.162 1.00 93.88 101 GLY A N 1
ATOM 781 C CA . GLY A 1 101 ? 1.512 -13.289 -13.487 1.00 93.88 101 GLY A CA 1
ATOM 782 C C . GLY A 1 101 ? 0.114 -13.133 -12.872 1.00 93.88 101 GLY A C 1
ATOM 783 O O . GLY A 1 101 ? -0.770 -13.907 -13.223 1.00 93.88 101 GLY A O 1
ATOM 784 N N . THR A 1 102 ? -0.139 -12.128 -12.020 1.00 95.69 102 THR A N 1
ATOM 785 C CA . THR A 1 102 ? -1.470 -11.916 -11.401 1.00 95.69 102 THR A CA 1
ATOM 786 C C . THR A 1 102 ? -2.368 -10.940 -12.168 1.00 95.69 102 THR A C 1
ATOM 788 O O . THR A 1 102 ? -3.419 -10.537 -11.671 1.00 95.69 102 THR A O 1
ATOM 791 N N . TYR A 1 103 ? -1.945 -10.490 -13.345 1.00 95.31 103 TYR A N 1
ATOM 792 C CA . TYR A 1 103 ? -2.671 -9.572 -14.222 1.00 95.31 103 TYR A CA 1
ATOM 793 C C . TYR A 1 103 ? -2.409 -9.952 -15.690 1.00 95.31 103 TYR A C 1
ATOM 795 O O . TYR A 1 103 ? -1.446 -10.674 -15.957 1.00 95.31 103 TYR A O 1
ATOM 803 N N . PRO A 1 104 ? -3.253 -9.521 -16.651 1.00 95.44 104 PRO A N 1
ATOM 804 C CA . PRO A 1 104 ? -3.094 -9.901 -18.052 1.00 95.44 104 PRO A CA 1
ATOM 805 C C . PRO A 1 104 ? -1.688 -9.608 -18.582 1.00 95.44 104 PRO A C 1
ATOM 807 O O . PRO A 1 104 ? -1.205 -8.486 -18.459 1.00 95.44 104 PRO A O 1
ATOM 810 N N . GLY A 1 105 ? -1.052 -10.602 -19.208 1.00 93.31 105 GLY A N 1
ATOM 811 C CA . GLY A 1 105 ? 0.368 -10.540 -19.584 1.00 93.31 105 GLY A CA 1
ATOM 812 C C . GLY A 1 105 ? 0.735 -9.494 -20.643 1.00 93.31 105 GLY A C 1
ATOM 813 O O . GLY A 1 105 ? 1.914 -9.254 -20.870 1.00 93.31 105 GLY A O 1
ATOM 814 N N . PHE A 1 106 ? -0.250 -8.863 -21.289 1.00 93.81 106 PHE A N 1
ATOM 815 C CA . PHE A 1 106 ? -0.016 -7.730 -22.190 1.00 93.81 106 PHE A CA 1
ATOM 816 C C . PHE A 1 106 ? 0.168 -6.398 -21.445 1.00 93.81 106 PHE A C 1
ATOM 818 O O . PHE A 1 106 ? 0.599 -5.415 -22.044 1.00 93.81 106 PHE A O 1
ATOM 825 N N . LEU A 1 107 ? -0.185 -6.336 -20.159 1.00 95.50 107 LEU A N 1
ATOM 826 C CA . LEU A 1 107 ? 0.116 -5.191 -19.311 1.00 95.50 107 LEU A CA 1
ATOM 827 C C . LEU A 1 107 ? 1.534 -5.345 -18.759 1.00 95.50 107 LEU A C 1
ATOM 829 O O . LEU A 1 107 ? 1.948 -6.434 -18.379 1.00 95.50 107 LEU A O 1
ATOM 833 N N . LEU A 1 108 ? 2.270 -4.240 -18.690 1.00 94.56 108 LEU A N 1
ATOM 834 C CA . LEU A 1 108 ? 3.625 -4.210 -18.126 1.00 94.56 108 LEU A CA 1
ATOM 835 C C . LEU A 1 108 ? 3.628 -3.862 -16.633 1.00 94.56 108 LEU A C 1
ATOM 837 O O . LEU A 1 108 ? 4.588 -4.146 -15.924 1.00 94.56 108 LEU A O 1
ATOM 841 N N . ASP A 1 109 ? 2.538 -3.271 -16.151 1.00 97.19 109 ASP A N 1
ATOM 842 C CA . ASP A 1 109 ? 2.297 -2.921 -14.758 1.00 97.19 109 ASP A CA 1
ATOM 843 C C . ASP A 1 109 ? 0.878 -3.351 -14.359 1.00 97.19 109 ASP A C 1
ATOM 845 O O . ASP A 1 109 ? -0.019 -3.369 -15.211 1.00 97.19 109 ASP A O 1
ATOM 849 N N . PRO A 1 110 ? 0.634 -3.671 -13.076 1.00 97.38 110 PRO A N 1
ATOM 850 C CA . PRO A 1 110 ? -0.702 -4.033 -12.623 1.00 97.38 110 PRO A CA 1
ATOM 851 C C . PRO A 1 110 ? -1.683 -2.856 -12.771 1.00 97.38 110 PRO A C 1
ATOM 853 O O . PRO A 1 110 ? -1.292 -1.703 -12.598 1.00 97.38 110 PRO A O 1
ATOM 856 N N . PRO A 1 111 ? -2.979 -3.086 -13.044 1.00 96.69 111 PRO A N 1
ATOM 857 C CA . PRO A 1 111 ? -3.949 -1.996 -13.109 1.00 96.69 111 PRO A CA 1
ATOM 858 C C . PRO A 1 111 ? -4.131 -1.312 -11.745 1.00 96.69 111 PRO A C 1
ATOM 860 O O . PRO A 1 111 ? -3.692 -1.812 -10.709 1.00 96.69 111 PRO A O 1
ATOM 863 N N . THR A 1 112 ? -4.796 -0.157 -11.722 1.00 97.00 112 THR A N 1
ATOM 864 C CA . THR A 1 112 ? -5.137 0.511 -10.454 1.00 97.00 112 THR A CA 1
ATOM 865 C C . THR A 1 112 ? -6.043 -0.378 -9.604 1.00 97.00 112 THR A C 1
ATOM 867 O O . THR A 1 112 ? -7.007 -0.946 -10.115 1.00 97.00 112 THR A O 1
ATOM 870 N N . LYS A 1 113 ? -5.768 -0.453 -8.300 1.00 97.69 113 LYS A N 1
ATOM 871 C CA . LYS A 1 113 ? -6.567 -1.202 -7.328 1.00 97.69 113 LYS A CA 1
ATOM 872 C C . LYS A 1 113 ? -6.867 -0.340 -6.114 1.00 97.69 113 LYS A C 1
ATOM 874 O O . LYS A 1 113 ? -5.967 0.268 -5.540 1.00 97.69 113 LYS A O 1
ATOM 879 N N . THR A 1 114 ? -8.129 -0.338 -5.710 1.00 97.94 114 THR A N 1
ATOM 880 C CA . THR A 1 114 ? -8.553 0.002 -4.351 1.00 97.94 114 THR A CA 1
ATOM 881 C C . THR A 1 114 ? -8.935 -1.284 -3.628 1.00 97.94 114 THR A C 1
ATOM 883 O O . THR A 1 114 ? -9.415 -2.241 -4.250 1.00 97.94 114 THR A O 1
ATOM 886 N N . ALA A 1 115 ? -8.671 -1.338 -2.329 1.00 96.81 115 ALA A N 1
ATOM 887 C CA . ALA A 1 115 ? -8.996 -2.492 -1.505 1.00 96.81 115 ALA A CA 1
ATOM 888 C C . ALA A 1 115 ? -9.387 -2.046 -0.099 1.00 96.81 115 ALA A C 1
ATOM 890 O O . ALA A 1 115 ? -8.826 -1.084 0.424 1.00 96.81 115 ALA A O 1
ATOM 891 N N . LEU A 1 116 ? -10.337 -2.776 0.479 1.00 96.00 116 LEU A N 1
ATOM 892 C CA . LEU A 1 116 ? -10.609 -2.799 1.906 1.00 96.00 116 LEU A CA 1
ATOM 893 C C . LEU A 1 116 ? -10.049 -4.126 2.423 1.00 96.00 116 LEU A C 1
ATOM 895 O O . LEU A 1 116 ? -10.462 -5.187 1.955 1.00 96.00 116 LEU A O 1
ATOM 899 N N . VAL A 1 117 ? -9.055 -4.060 3.297 1.00 96.12 117 VAL A N 1
ATOM 900 C CA . VAL A 1 117 ? -8.286 -5.214 3.766 1.00 96.12 117 VAL A CA 1
ATOM 901 C C . VAL A 1 117 ? -8.636 -5.457 5.230 1.00 96.12 117 VAL A C 1
ATOM 903 O O . VAL A 1 117 ? -8.433 -4.537 6.020 1.00 96.12 117 VAL A O 1
ATOM 906 N N . PRO A 1 118 ? -9.153 -6.638 5.607 1.00 94.12 118 PRO A N 1
ATOM 907 C CA . PRO A 1 118 ? -9.371 -6.962 7.010 1.00 94.12 118 PRO A CA 1
ATOM 908 C C . PRO A 1 118 ? -8.028 -7.029 7.739 1.00 94.12 118 PRO A C 1
ATOM 910 O O . PRO A 1 118 ? -7.042 -7.556 7.215 1.00 94.12 118 PRO A O 1
ATOM 913 N N . LEU A 1 119 ? -7.992 -6.471 8.938 1.00 93.06 119 LEU A N 1
ATOM 914 C CA . LEU A 1 119 ? -6.835 -6.487 9.815 1.00 93.06 119 LEU A CA 1
ATOM 915 C C . LEU A 1 119 ? -7.003 -7.585 10.871 1.00 93.06 119 LEU A C 1
ATOM 917 O O . LEU A 1 119 ? -8.129 -7.937 11.215 1.00 93.06 119 LEU A O 1
ATOM 921 N N . PRO A 1 120 ? -5.899 -8.163 11.365 1.00 89.25 120 PRO A N 1
ATOM 922 C CA . PRO A 1 120 ? -5.966 -9.111 12.465 1.00 89.25 120 PRO A CA 1
ATOM 923 C C . PRO A 1 120 ? -6.457 -8.413 13.736 1.00 89.25 120 PRO A C 1
ATOM 925 O O . PRO A 1 120 ? -6.039 -7.287 14.022 1.00 89.25 120 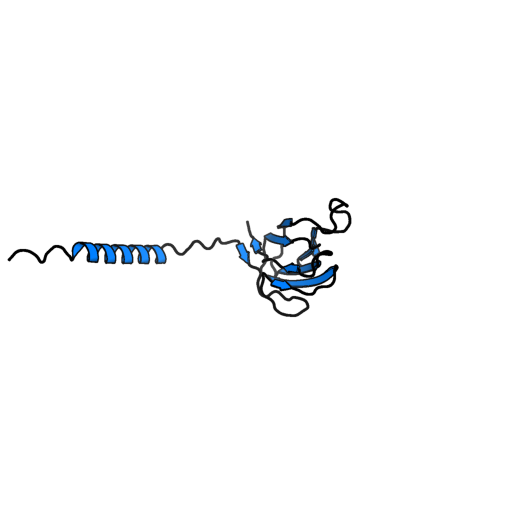PRO A O 1
ATOM 928 N N . ASP A 1 121 ? -7.276 -9.114 14.522 1.00 82.44 121 ASP A N 1
ATOM 929 C CA . ASP A 1 121 ? -7.698 -8.644 15.839 1.00 82.44 121 ASP A CA 1
ATOM 930 C C . ASP A 1 121 ? -6.464 -8.402 16.717 1.00 82.44 121 ASP A C 1
ATOM 932 O O . ASP A 1 121 ? -5.646 -9.294 16.955 1.00 82.44 121 ASP A O 1
ATOM 936 N N . SER A 1 122 ? -6.302 -7.164 17.176 1.00 72.81 122 SER A N 1
ATOM 937 C CA . SER A 1 122 ? -5.187 -6.748 18.020 1.00 72.81 122 SER A CA 1
ATOM 938 C C . SER A 1 122 ? -5.674 -5.691 18.994 1.00 72.81 122 SER A C 1
ATOM 940 O O . SER A 1 122 ? -6.097 -4.619 18.578 1.00 72.81 122 SER A O 1
ATOM 942 N N . GLU A 1 123 ? -5.556 -5.952 20.294 1.00 70.69 123 GLU A N 1
ATOM 943 C CA . GLU A 1 123 ? -5.821 -4.934 21.323 1.00 70.69 123 GLU A CA 1
ATOM 944 C C . GLU A 1 123 ? -4.680 -3.905 21.441 1.00 70.69 123 GLU A C 1
ATOM 946 O O . GLU A 1 123 ? -4.827 -2.857 22.066 1.00 70.69 123 GLU A O 1
ATOM 951 N N . ASN A 1 124 ? -3.537 -4.188 20.809 1.00 80.00 124 ASN A N 1
ATOM 952 C CA . ASN A 1 124 ? -2.332 -3.368 20.855 1.00 80.00 124 ASN A CA 1
ATOM 953 C C . ASN A 1 124 ? -2.164 -2.513 19.597 1.00 80.00 124 ASN A C 1
ATOM 955 O O . ASN A 1 124 ? -2.723 -2.819 18.543 1.00 80.00 124 ASN A O 1
ATOM 959 N N . THR A 1 125 ? -1.308 -1.491 19.695 1.00 88.38 125 THR A N 1
ATOM 960 C CA . THR A 1 125 ? -0.857 -0.666 18.566 1.00 88.38 125 THR A CA 1
ATOM 961 C C . THR A 1 125 ? -0.509 -1.519 17.345 1.00 88.38 125 THR A C 1
ATOM 963 O O . THR A 1 125 ? 0.274 -2.467 17.426 1.00 88.38 125 THR A O 1
ATOM 966 N N . LEU A 1 126 ? -1.083 -1.151 16.205 1.00 91.56 126 LEU A N 1
ATOM 967 C CA . LEU A 1 126 ? -0.901 -1.815 14.928 1.00 91.56 126 LEU A CA 1
ATOM 968 C C . LEU A 1 126 ? 0.376 -1.312 14.250 1.00 91.56 126 LEU A C 1
ATOM 970 O O . LEU A 1 126 ? 0.498 -0.125 13.945 1.00 91.56 126 LEU A O 1
ATOM 974 N N . THR A 1 127 ? 1.298 -2.223 13.940 1.00 94.44 127 THR A N 1
ATOM 975 C CA . THR A 1 127 ? 2.459 -1.922 13.094 1.00 94.44 127 THR A CA 1
ATOM 976 C C . THR A 1 127 ? 2.131 -2.243 11.641 1.00 94.44 127 THR A C 1
ATOM 978 O O . THR A 1 127 ? 1.984 -3.409 11.273 1.00 94.44 127 THR A O 1
ATOM 981 N N . LEU A 1 128 ? 2.047 -1.213 10.802 1.00 96.12 128 LEU A N 1
ATOM 982 C CA . LEU A 1 128 ? 1.825 -1.343 9.365 1.00 96.12 128 LEU A CA 1
ATOM 983 C C . LEU A 1 128 ? 3.150 -1.253 8.607 1.00 96.12 128 LEU A C 1
ATOM 985 O O . LEU A 1 128 ? 3.955 -0.352 8.849 1.00 96.12 128 LEU A O 1
ATOM 989 N N . ARG A 1 129 ? 3.344 -2.148 7.637 1.00 97.50 129 ARG A N 1
ATOM 990 C CA . ARG A 1 129 ? 4.425 -2.074 6.645 1.00 97.50 129 ARG A CA 1
ATOM 991 C C . ARG A 1 129 ? 3.864 -2.354 5.259 1.00 97.50 129 ARG A C 1
ATOM 993 O O . ARG A 1 129 ? 3.216 -3.369 5.036 1.00 97.50 129 ARG A O 1
ATOM 1000 N N . MET A 1 130 ? 4.121 -1.456 4.324 1.00 97.81 130 MET A N 1
ATOM 1001 C CA . MET A 1 130 ? 3.711 -1.552 2.932 1.00 97.81 130 MET A CA 1
ATOM 1002 C C . MET A 1 130 ? 4.957 -1.553 2.055 1.00 97.81 130 MET A C 1
ATOM 1004 O O . MET A 1 130 ? 5.757 -0.620 2.103 1.00 97.81 130 MET A O 1
ATOM 1008 N N . GLU A 1 131 ? 5.109 -2.591 1.248 1.00 98.19 131 GLU A N 1
ATOM 1009 C CA . GLU A 1 131 ? 6.212 -2.730 0.305 1.00 98.19 131 GLU A CA 1
ATOM 1010 C C . GLU A 1 131 ? 5.691 -2.539 -1.108 1.00 98.19 131 GLU A C 1
ATOM 1012 O O . GLU A 1 131 ? 4.841 -3.299 -1.578 1.00 98.19 131 GLU A O 1
ATOM 1017 N N . TYR A 1 132 ? 6.217 -1.525 -1.782 1.00 97.88 132 TYR A N 1
ATOM 1018 C CA . TYR A 1 132 ? 5.903 -1.229 -3.168 1.00 97.88 132 TYR A CA 1
ATOM 1019 C C . TYR A 1 132 ? 7.097 -1.536 -4.066 1.00 97.88 132 TYR A C 1
ATOM 1021 O O . TYR A 1 132 ? 8.254 -1.436 -3.656 1.00 97.88 132 TYR A O 1
ATOM 1029 N N . LEU A 1 133 ? 6.803 -1.807 -5.334 1.00 97.75 133 LEU A N 1
ATOM 1030 C CA . LEU A 1 133 ? 7.753 -1.625 -6.428 1.00 97.75 133 LEU A CA 1
ATOM 1031 C C . LEU A 1 133 ? 7.257 -0.476 -7.305 1.00 97.75 133 LEU A C 1
ATOM 1033 O O . LEU A 1 133 ? 6.086 -0.460 -7.692 1.00 97.75 133 LEU A O 1
ATOM 1037 N N . SER A 1 134 ? 8.128 0.476 -7.647 1.00 97.56 134 SER A N 1
ATOM 1038 C CA . SER A 1 134 ? 7.751 1.555 -8.565 1.00 97.56 134 SER A CA 1
ATOM 1039 C C . SER A 1 134 ? 7.269 0.992 -9.918 1.00 97.56 134 SER A C 1
ATOM 1041 O O . SER A 1 134 ? 7.687 -0.106 -10.323 1.00 97.56 134 SER A O 1
ATOM 1043 N N . PRO A 1 135 ? 6.380 1.708 -10.635 1.00 97.31 135 PRO A N 1
ATOM 1044 C CA . PRO A 1 135 ? 5.931 1.277 -11.955 1.00 97.31 135 PRO A CA 1
ATOM 1045 C C . PRO A 1 135 ? 7.114 1.063 -12.904 1.00 97.31 135 PRO A C 1
ATOM 1047 O O . PRO A 1 135 ? 8.119 1.770 -12.837 1.00 97.31 135 PRO A O 1
ATOM 1050 N N . SER A 1 136 ? 7.002 0.094 -13.806 1.00 96.50 136 SER A N 1
ATOM 1051 C CA . SER A 1 136 ? 8.064 -0.194 -14.772 1.00 96.50 136 SER A CA 1
ATOM 1052 C C . SER A 1 136 ? 8.144 0.847 -15.889 1.00 96.50 136 SER A C 1
ATOM 1054 O O . SER A 1 136 ? 9.226 1.104 -16.411 1.00 96.50 136 SER A O 1
ATOM 1056 N N . GLN A 1 137 ? 7.012 1.467 -16.237 1.00 93.00 137 GLN A N 1
ATOM 1057 C CA . GLN A 1 137 ? 6.921 2.407 -17.360 1.00 93.00 137 GLN A CA 1
ATOM 1058 C C . GLN A 1 137 ? 6.906 3.886 -16.959 1.00 93.00 137 GLN A C 1
ATOM 1060 O O . GLN A 1 137 ? 6.785 4.760 -17.817 1.00 93.00 137 GLN A O 1
ATOM 1065 N N . ARG A 1 138 ? 6.977 4.194 -15.661 1.00 92.38 138 ARG A N 1
ATOM 1066 C CA . ARG A 1 138 ? 6.931 5.571 -15.155 1.00 92.38 138 ARG A CA 1
ATOM 1067 C C . ARG A 1 138 ? 8.108 5.800 -14.228 1.00 92.38 138 ARG A C 1
ATOM 1069 O O . ARG A 1 138 ? 8.369 4.996 -13.346 1.00 92.38 138 ARG A O 1
ATOM 1076 N N . SER A 1 139 ? 8.745 6.955 -14.364 1.00 93.31 139 SER A N 1
ATOM 1077 C CA . SER A 1 139 ? 9.790 7.404 -13.440 1.00 93.31 139 SER A CA 1
ATOM 1078 C C . SER A 1 139 ? 9.227 7.988 -12.140 1.00 93.31 139 SER A C 1
ATOM 1080 O O . SER A 1 139 ? 9.981 8.525 -11.333 1.00 93.31 139 SER A O 1
ATOM 1082 N N . SER A 1 140 ? 7.910 7.912 -11.924 1.00 96.19 140 SER A N 1
ATOM 1083 C CA . SER A 1 140 ? 7.252 8.417 -10.723 1.00 96.19 140 SER A CA 1
ATOM 1084 C C . SER A 1 140 ? 6.285 7.407 -10.119 1.00 96.19 140 SER A C 1
ATOM 1086 O O . SER A 1 140 ? 5.551 6.737 -10.849 1.00 96.19 140 SER A O 1
ATOM 1088 N N . CYS A 1 141 ? 6.215 7.375 -8.790 1.00 97.12 141 CYS A N 1
ATOM 1089 C CA . CYS A 1 141 ? 5.268 6.573 -8.023 1.00 97.12 141 CYS A CA 1
ATOM 1090 C C . CYS A 1 141 ? 4.545 7.463 -7.005 1.00 97.12 141 CYS A C 1
ATOM 1092 O O . CYS A 1 141 ? 5.189 8.225 -6.283 1.00 97.12 141 CYS A O 1
ATOM 1094 N N . THR A 1 142 ? 3.215 7.373 -6.950 1.00 97.25 142 THR A N 1
ATOM 1095 C CA . THR A 1 142 ? 2.404 8.087 -5.958 1.00 97.25 142 THR A CA 1
ATOM 1096 C C . THR A 1 142 ? 1.934 7.116 -4.886 1.00 97.25 142 THR A C 1
ATOM 1098 O O . THR A 1 142 ? 1.204 6.168 -5.172 1.00 97.25 142 THR A O 1
ATOM 1101 N N . LEU A 1 143 ? 2.323 7.390 -3.645 1.00 97.31 143 LEU A N 1
ATOM 1102 C CA . LEU A 1 143 ? 1.839 6.719 -2.448 1.00 97.31 143 LEU A CA 1
ATOM 1103 C C . LEU A 1 143 ? 0.575 7.447 -1.975 1.00 97.31 143 LEU A C 1
ATOM 1105 O O . LEU A 1 143 ? 0.606 8.648 -1.692 1.00 97.31 143 LEU A O 1
ATOM 1109 N N . HIS A 1 144 ? -0.556 6.743 -1.949 1.00 96.94 144 HIS A N 1
ATOM 1110 C CA . HIS A 1 144 ? -1.859 7.322 -1.623 1.00 96.94 144 HIS A CA 1
ATOM 1111 C C . HIS A 1 144 ? -2.160 7.261 -0.120 1.00 96.94 144 HIS A C 1
ATOM 1113 O O . HIS A 1 144 ? -1.649 6.372 0.556 1.00 96.94 144 HIS A O 1
ATOM 1119 N N . PRO A 1 145 ? -3.014 8.162 0.407 1.00 95.88 145 PRO A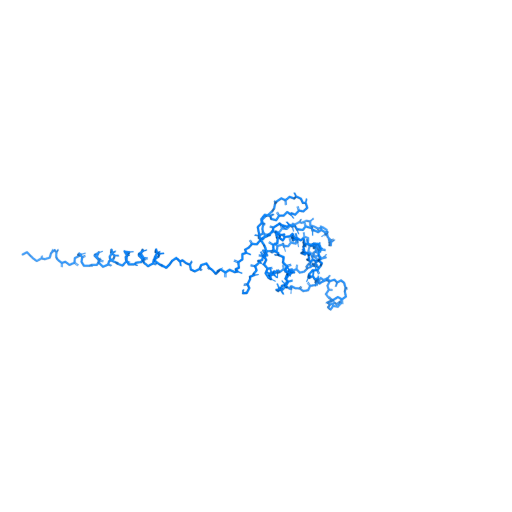 N 1
ATOM 1120 C CA . PRO A 1 145 ? -3.486 8.074 1.781 1.00 95.88 145 PRO A CA 1
ATOM 1121 C C . PRO A 1 145 ? -4.115 6.716 2.076 1.00 95.88 145 PRO A C 1
ATOM 1123 O O . PRO A 1 145 ? -4.815 6.144 1.237 1.00 95.88 145 PRO A O 1
ATOM 1126 N N . VAL A 1 146 ? -3.878 6.249 3.293 1.00 95.75 146 VAL A N 1
ATOM 1127 C CA . VAL A 1 146 ? -4.394 4.990 3.819 1.00 95.75 146 VAL A CA 1
ATOM 1128 C C . VAL A 1 146 ? -5.321 5.321 4.977 1.00 95.75 146 VAL A C 1
ATOM 1130 O O . VAL A 1 146 ? -4.984 6.158 5.822 1.00 95.75 146 VAL A O 1
ATOM 1133 N N . LEU A 1 147 ? -6.488 4.688 4.998 1.00 94.00 147 LEU A N 1
ATOM 1134 C CA . LEU A 1 147 ? -7.500 4.910 6.025 1.00 94.00 147 LEU A CA 1
ATOM 1135 C C . LEU A 1 147 ? -7.692 3.629 6.835 1.00 94.00 147 LEU A C 1
ATOM 1137 O O . LEU A 1 147 ? -7.704 2.540 6.270 1.00 94.00 147 LEU A O 1
ATOM 1141 N N . LEU A 1 148 ? -7.858 3.776 8.140 1.00 92.25 148 LEU A N 1
ATOM 1142 C CA . LEU A 1 148 ? -8.307 2.742 9.060 1.00 92.25 148 LEU A CA 1
ATOM 1143 C C . LEU A 1 148 ? -9.801 2.889 9.296 1.00 92.25 148 LEU A C 1
ATOM 1145 O O . LEU A 1 148 ? -10.286 4.008 9.454 1.00 92.25 148 LEU A O 1
ATOM 1149 N N . GLY A 1 149 ? -10.496 1.759 9.307 1.00 86.75 149 GLY A N 1
ATOM 1150 C CA . GLY A 1 149 ? -11.926 1.640 9.539 1.00 86.75 149 GLY A CA 1
ATOM 1151 C C . GLY A 1 149 ? -12.246 0.696 10.702 1.00 86.75 149 GLY A C 1
ATOM 1152 O O . GLY A 1 149 ? -11.538 -0.294 10.883 1.00 86.75 149 GLY A O 1
ATOM 1153 N N . SER A 1 150 ? -13.324 0.960 11.434 1.00 80.81 150 SER A N 1
ATOM 1154 C CA . SER A 1 150 ? -14.003 0.007 12.332 1.00 80.81 150 SER A CA 1
ATOM 1155 C C . SER A 1 150 ? -15.473 -0.127 11.917 1.00 80.81 150 SER A C 1
ATOM 1157 O O . SER A 1 150 ? -16.043 0.865 11.447 1.00 80.81 150 SER A O 1
ATOM 1159 N N . SER A 1 151 ? -16.068 -1.320 12.036 1.00 63.91 151 SER A N 1
ATOM 1160 C CA . SER A 1 151 ? -17.511 -1.532 11.827 1.00 63.91 151 SER A CA 1
ATOM 1161 C C . SER A 1 151 ? -18.341 -1.383 13.098 1.00 63.91 151 SER A C 1
ATOM 1163 O O . SER A 1 151 ? -17.758 -1.365 14.204 1.00 63.91 151 SER A O 1
#

Foldseek 3Di:
DDDDPDPVVVVVVVVVVVVVVVVCCVVCPPPPPPFKDWFAQKAKVNHTDGPFDKDFQAAFFDKIKIKGKDADFFKKKAKFAQKWKWKDKPNHTQDTDFDPPPDPPVDQGGHIDIDITTDDDDNDIIIMMMMITAHNPHRMGTGHIMMGGHD

Sequence (151 aa):
MKHKLRFAAPAACLVGLILLLFTAAVRFPALRPDGVQSVTQWQLDGRTVSLPLTLGHLAPRTPLTLSAQAQPGEYLYLKTVYAPLRVYANETLVFEYGQPGTYPGFLLDPPTKTALVPLPDSENTLTLRMEYLSPSQRSSCTLHPVLLGSS